Protein AF-A0A0R1R2A0-F1 (afdb_monomer)

pLDDT: mean 87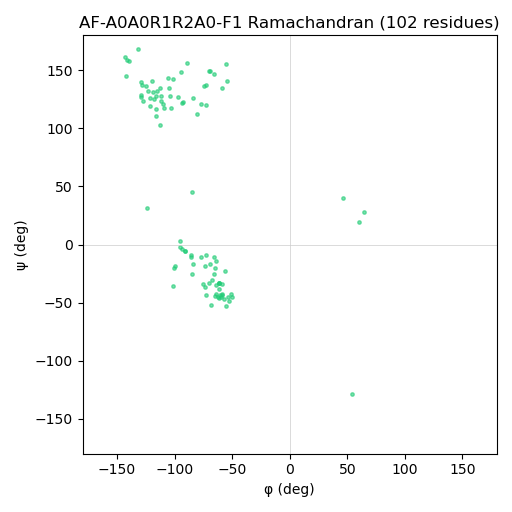.73, std 7.59, range [51.69, 95.5]

Mean predicted aligned error: 4.31 Å

Sequence (104 aa):
MKHKVIVMGTTFSQPTFKKRALAIITPFVSNHLVQQILCINLDPQRADPDECSVALYSKETNQLAIHDCTGEEATEPLGILKMTNAVEALDDTVDPDSIFLHQF

Organism: NCBI:txid1423805

Nearest PDB structures (foldseek):
  5i6h-assembly1_A  TM=5.343E-01  e=4.033E-01  Thermochaetoides thermophila DSM 1495
  5i6i-assembly1_B  TM=5.623E-01  e=7.626E-01  Thermochaetoides thermophila DSM 1495
  8wif-assembly1_w  TM=3.176E-01  e=2.933E-01  Mycolicibacterium smegmatis MC2 155
  8uu7-assembly1_w  TM=3.066E-01  e=4.298E-01  Listeria innocua
  6gzz-assembly1_V4  TM=3.432E-01  e=9.839E-01  Thermus thermophilus HB8

Structure (mmCIF, N/CA/C/O backbone):
data_AF-A0A0R1R2A0-F1
#
_entry.id   AF-A0A0R1R2A0-F1
#
loop_
_atom_site.group_PDB
_atom_site.id
_atom_site.type_symbol
_atom_site.label_atom_id
_atom_site.label_alt_id
_atom_site.label_comp_id
_atom_site.label_asym_id
_atom_site.label_entity_id
_atom_site.label_seq_id
_atom_site.pdbx_PDB_ins_code
_atom_site.Cartn_x
_atom_site.Cartn_y
_atom_site.Cartn_z
_atom_site.occupancy
_atom_site.B_iso_or_equiv
_atom_site.auth_seq_id
_atom_site.auth_comp_id
_atom_site.auth_asym_id
_atom_site.auth_atom_id
_atom_site.pdbx_PDB_model_num
ATOM 1 N N . MET A 1 1 ? -20.647 -3.954 17.933 1.00 51.69 1 MET A N 1
ATOM 2 C CA . MET A 1 1 ? -20.399 -3.409 16.578 1.00 51.69 1 MET A CA 1
ATOM 3 C C . MET A 1 1 ? -19.155 -4.091 16.032 1.00 51.69 1 MET A C 1
ATOM 5 O O . MET A 1 1 ? -18.223 -4.264 16.806 1.00 51.69 1 MET A O 1
ATOM 9 N N . LYS A 1 2 ? -19.150 -4.551 14.772 1.00 62.16 2 LYS A N 1
ATOM 10 C CA . LYS A 1 2 ? -17.943 -5.136 14.167 1.00 62.16 2 LYS A CA 1
ATOM 11 C C . LYS A 1 2 ? -17.004 -3.996 13.784 1.00 62.16 2 LYS A C 1
ATOM 13 O O . LYS A 1 2 ? -17.404 -3.094 13.053 1.00 62.16 2 LYS A O 1
ATOM 18 N N . HIS A 1 3 ? -15.805 -4.017 14.340 1.00 69.81 3 HIS A N 1
ATOM 19 C CA . HIS A 1 3 ? -14.736 -3.120 13.941 1.00 69.81 3 HIS A CA 1
ATOM 20 C C . HIS A 1 3 ? -14.301 -3.406 12.500 1.00 69.81 3 HIS A C 1
ATOM 22 O O . HIS A 1 3 ? -14.355 -4.558 12.072 1.00 69.81 3 HIS A O 1
ATOM 28 N N . LYS A 1 4 ? -13.886 -2.366 11.773 1.00 85.00 4 LYS A N 1
ATOM 29 C CA . LYS A 1 4 ? -13.519 -2.437 10.356 1.00 85.00 4 LYS A CA 1
ATOM 30 C C . LYS A 1 4 ? -12.008 -2.369 10.158 1.00 85.00 4 LYS A C 1
ATOM 32 O O . LYS A 1 4 ? -11.318 -1.609 10.850 1.00 85.00 4 LYS A O 1
ATOM 37 N N . VAL A 1 5 ? -11.537 -3.135 9.180 1.00 89.31 5 VAL A N 1
ATOM 38 C CA . VAL A 1 5 ? -10.195 -3.035 8.603 1.00 89.31 5 VAL A CA 1
ATOM 39 C C . VAL A 1 5 ? -10.347 -2.344 7.255 1.00 89.31 5 VAL A C 1
ATOM 41 O O . VAL A 1 5 ? -11.175 -2.750 6.446 1.00 89.31 5 VAL A O 1
ATOM 44 N N . ILE A 1 6 ? -9.584 -1.283 7.022 1.00 90.44 6 ILE A N 1
ATOM 45 C CA . ILE A 1 6 ? -9.553 -0.611 5.721 1.00 90.44 6 ILE A CA 1
ATOM 46 C C . ILE A 1 6 ? -8.356 -1.141 4.947 1.00 90.44 6 ILE A C 1
ATOM 48 O O . ILE A 1 6 ? -7.236 -1.075 5.451 1.00 90.44 6 ILE A O 1
ATOM 52 N N . VAL A 1 7 ? -8.592 -1.618 3.726 1.00 91.56 7 VAL A N 1
ATOM 53 C CA . VAL A 1 7 ? -7.531 -2.004 2.794 1.00 91.56 7 VAL A CA 1
ATOM 54 C C . VAL A 1 7 ? -7.569 -1.078 1.583 1.00 91.56 7 VAL A C 1
ATOM 56 O O . VAL A 1 7 ? -8.632 -0.802 1.025 1.00 91.56 7 VAL A O 1
ATOM 59 N N . MET A 1 8 ? -6.403 -0.555 1.214 1.00 92.19 8 MET A N 1
ATOM 60 C CA . MET A 1 8 ? -6.213 0.345 0.080 1.00 92.19 8 MET A CA 1
ATOM 61 C C . MET A 1 8 ? -5.094 -0.171 -0.817 1.00 92.19 8 MET A C 1
ATOM 63 O O . MET A 1 8 ? -4.043 -0.566 -0.312 1.00 92.19 8 MET A O 1
ATOM 67 N N . GLY A 1 9 ? -5.313 -0.117 -2.128 1.00 92.94 9 GLY A N 1
ATOM 68 C CA . GLY A 1 9 ? -4.274 -0.280 -3.143 1.00 92.94 9 GLY A CA 1
ATOM 69 C C . GLY A 1 9 ? -3.858 1.083 -3.699 1.00 92.94 9 GLY A C 1
ATOM 70 O O . GLY A 1 9 ? -4.713 1.954 -3.868 1.00 92.94 9 GLY A O 1
ATOM 71 N N . THR A 1 10 ? -2.577 1.302 -3.991 1.00 93.81 10 THR A N 1
ATOM 72 C CA . THR A 1 10 ? -2.099 2.543 -4.629 1.00 93.81 10 THR A CA 1
ATOM 73 C C . THR A 1 10 ? -1.000 2.286 -5.655 1.00 93.81 10 THR A C 1
ATOM 75 O O . THR A 1 10 ? -0.312 1.273 -5.573 1.00 93.81 10 THR A O 1
ATOM 78 N N . THR A 1 11 ? -0.800 3.225 -6.584 1.00 93.62 11 THR A N 1
ATOM 79 C CA . THR A 1 11 ? 0.215 3.130 -7.657 1.00 93.62 11 THR A CA 1
ATOM 80 C C . THR A 1 11 ? 1.194 4.308 -7.676 1.00 93.62 11 THR A C 1
ATOM 82 O O . THR A 1 11 ? 1.668 4.747 -8.724 1.00 93.62 11 THR A O 1
ATOM 85 N N . PHE A 1 12 ? 1.484 4.887 -6.508 1.00 93.12 12 PHE A N 1
ATOM 86 C CA . PHE A 1 12 ? 2.440 5.988 -6.402 1.00 93.12 12 PHE A CA 1
ATOM 87 C C . PHE A 1 12 ? 3.868 5.503 -6.645 1.00 93.12 12 PHE A C 1
ATOM 89 O O . PHE A 1 12 ? 4.255 4.419 -6.200 1.00 93.12 12 PHE A O 1
ATOM 96 N N . SER A 1 13 ? 4.700 6.389 -7.195 1.00 91.88 13 SER A N 1
ATOM 97 C CA . SER A 1 13 ? 6.156 6.221 -7.088 1.00 91.88 13 SER A CA 1
ATOM 98 C C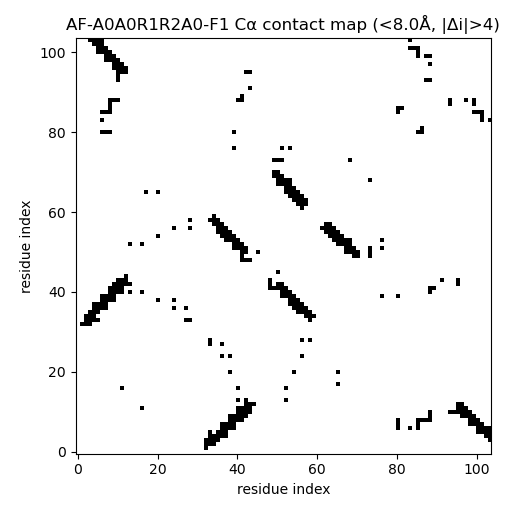 . SER A 1 13 ? 6.573 6.067 -5.618 1.00 91.88 13 SER A C 1
ATOM 100 O O . SER A 1 13 ? 6.059 6.771 -4.742 1.00 91.88 13 SER A O 1
ATOM 102 N N . GLN A 1 14 ? 7.528 5.191 -5.307 1.00 89.25 14 GLN A N 1
ATOM 103 C CA . GLN A 1 14 ? 7.909 4.865 -3.927 1.00 89.25 14 GLN A CA 1
ATOM 104 C C . GLN A 1 14 ? 8.274 6.107 -3.082 1.00 89.25 14 GLN A C 1
ATOM 106 O O . GLN A 1 14 ? 7.781 6.228 -1.951 1.00 89.25 14 GLN A O 1
ATOM 111 N N . PRO A 1 15 ? 9.074 7.080 -3.573 1.00 90.75 15 PRO A N 1
ATOM 112 C CA . PRO A 1 15 ? 9.354 8.295 -2.808 1.00 90.75 15 PRO A CA 1
ATOM 113 C C . PRO A 1 15 ? 8.089 9.110 -2.513 1.00 90.75 15 PRO A C 1
ATOM 115 O O . PRO A 1 15 ? 7.988 9.745 -1.461 1.00 90.75 15 PRO A O 1
ATOM 118 N N . THR A 1 16 ? 7.123 9.098 -3.432 1.00 92.50 16 THR A N 1
ATOM 119 C CA . THR A 1 16 ? 5.833 9.780 -3.286 1.00 92.50 16 THR A CA 1
ATOM 120 C C . THR A 1 16 ? 4.946 9.049 -2.291 1.00 92.50 16 THR A C 1
ATOM 122 O O . THR A 1 16 ? 4.396 9.698 -1.399 1.00 92.50 16 THR A O 1
ATOM 125 N N . PHE A 1 17 ? 4.881 7.717 -2.360 1.00 94.19 17 PHE A N 1
ATOM 126 C CA . PHE A 1 17 ? 4.159 6.896 -1.395 1.00 94.19 17 PHE A CA 1
ATOM 127 C C . PHE A 1 17 ? 4.639 7.168 0.031 1.00 94.19 17 PHE A C 1
ATOM 129 O O . PHE A 1 17 ? 3.840 7.554 0.878 1.00 94.19 17 PHE A O 1
ATOM 136 N N . LYS A 1 18 ? 5.950 7.085 0.298 1.00 90.94 18 LYS A N 1
ATOM 137 C CA . LYS A 1 18 ? 6.505 7.320 1.646 1.00 90.94 18 LYS A CA 1
ATOM 138 C C . LYS A 1 18 ? 6.176 8.716 2.189 1.00 90.94 18 LYS A C 1
ATOM 140 O O . LYS A 1 18 ? 5.944 8.869 3.385 1.00 90.94 18 LYS A O 1
ATOM 145 N N . LYS A 1 19 ? 6.109 9.731 1.320 1.00 92.25 19 LYS A N 1
ATOM 146 C CA . LYS A 1 19 ? 5.716 11.103 1.693 1.00 92.25 19 LYS A CA 1
ATOM 147 C C . LYS A 1 19 ? 4.210 11.257 1.921 1.00 92.25 19 LYS A C 1
ATOM 149 O O . LYS A 1 19 ? 3.810 12.067 2.753 1.00 92.25 19 LYS A O 1
ATOM 154 N N . ARG A 1 20 ? 3.375 10.531 1.169 1.00 91.19 20 ARG A N 1
ATOM 155 C CA . ARG A 1 20 ? 1.911 10.697 1.160 1.00 91.19 20 ARG A CA 1
ATOM 156 C C . ARG A 1 20 ? 1.156 9.682 2.011 1.00 91.19 20 ARG A C 1
ATOM 158 O O . ARG A 1 20 ? 0.026 9.974 2.380 1.00 91.19 20 ARG A O 1
ATOM 165 N N . ALA A 1 21 ? 1.756 8.550 2.371 1.00 91.88 21 ALA A N 1
ATOM 166 C CA . ALA A 1 21 ? 1.110 7.458 3.099 1.00 91.88 21 ALA A CA 1
ATOM 167 C C . ALA A 1 21 ? 0.366 7.947 4.348 1.00 91.88 21 ALA A C 1
ATOM 169 O O . ALA A 1 21 ? -0.802 7.617 4.537 1.00 91.88 21 ALA A O 1
ATOM 170 N N . LEU A 1 22 ? 0.993 8.818 5.149 1.00 90.12 22 LEU A N 1
ATOM 171 C CA . LEU A 1 22 ? 0.342 9.411 6.318 1.00 90.12 22 LEU A CA 1
ATOM 172 C C . LEU A 1 22 ? -0.896 10.234 5.932 1.00 90.12 22 LEU A C 1
ATOM 174 O O . LEU A 1 22 ? -1.946 10.094 6.554 1.00 90.12 22 LEU A O 1
ATOM 178 N N . ALA A 1 23 ? -0.800 11.076 4.903 1.00 91.38 23 ALA A N 1
ATOM 179 C CA . ALA A 1 23 ? -1.921 11.889 4.439 1.00 91.38 23 ALA A CA 1
ATOM 180 C C . ALA A 1 23 ? -3.076 11.032 3.892 1.00 91.38 23 ALA A C 1
ATOM 182 O O . ALA A 1 23 ? -4.233 11.380 4.107 1.00 91.38 23 ALA A O 1
ATOM 183 N N . ILE A 1 24 ? -2.769 9.900 3.248 1.00 89.81 24 ILE A N 1
ATOM 184 C CA . ILE A 1 24 ? -3.760 8.939 2.740 1.00 89.81 24 ILE A CA 1
ATOM 185 C C . ILE A 1 24 ? -4.535 8.296 3.898 1.00 89.81 24 ILE A C 1
ATOM 187 O O . ILE A 1 24 ? -5.758 8.203 3.839 1.00 89.81 24 ILE A O 1
ATOM 191 N N . ILE A 1 25 ? -3.848 7.880 4.969 1.00 90.75 25 ILE A N 1
ATOM 192 C CA . ILE A 1 25 ? -4.492 7.164 6.084 1.00 90.75 25 ILE A CA 1
ATOM 193 C C . ILE A 1 25 ? -5.131 8.095 7.129 1.00 90.75 25 ILE A C 1
ATOM 195 O O . ILE A 1 25 ? -6.071 7.690 7.813 1.00 90.75 25 ILE A O 1
ATOM 199 N N . THR A 1 26 ? -4.648 9.338 7.263 1.00 90.69 26 THR A N 1
ATOM 200 C CA . THR A 1 26 ? -5.069 10.298 8.307 1.00 90.69 26 THR A CA 1
ATOM 201 C C . THR A 1 26 ? -6.590 10.486 8.404 1.00 90.69 26 THR A C 1
ATOM 203 O O . THR A 1 26 ? -7.096 10.479 9.530 1.00 90.69 26 THR A O 1
ATOM 206 N N . PRO A 1 27 ? -7.354 10.593 7.294 1.00 89.50 27 PRO A N 1
ATOM 207 C CA . PRO A 1 27 ? -8.812 10.725 7.349 1.00 89.50 27 PRO A CA 1
ATOM 208 C C . PRO A 1 27 ? -9.526 9.595 8.104 1.00 89.50 27 PRO A C 1
ATOM 210 O O . PRO A 1 27 ? -10.638 9.787 8.593 1.00 89.50 27 PRO A O 1
ATOM 213 N N . PHE A 1 28 ? -8.903 8.421 8.218 1.00 89.25 28 PHE A N 1
ATOM 214 C CA . PHE A 1 28 ? -9.505 7.236 8.826 1.00 89.25 28 PHE A CA 1
ATOM 215 C C . PHE A 1 28 ? -9.056 6.994 10.272 1.00 89.25 28 PHE A C 1
ATOM 217 O O . PHE A 1 28 ? -9.758 6.315 11.020 1.00 89.25 28 PHE A O 1
ATOM 224 N N . VAL A 1 29 ? -7.927 7.569 10.697 1.00 88.38 29 VAL A N 1
ATOM 225 C CA . VAL A 1 29 ? -7.326 7.342 12.028 1.00 88.38 29 VAL A CA 1
ATOM 226 C C . VAL A 1 29 ? -8.283 7.732 13.167 1.00 88.38 29 VAL A C 1
ATOM 228 O O . VAL A 1 29 ? -8.450 6.994 14.144 1.00 88.38 29 VAL A O 1
ATOM 231 N N . SER A 1 30 ? -8.978 8.865 13.031 1.00 87.12 30 SER A N 1
ATOM 232 C CA . SER A 1 30 ? -9.928 9.361 14.038 1.00 87.12 30 SER A CA 1
ATOM 233 C C . SER A 1 30 ? -11.276 8.628 14.034 1.00 87.12 30 SER A C 1
ATOM 235 O O . SER A 1 30 ? -12.065 8.783 14.967 1.00 87.12 30 SER A O 1
ATOM 237 N N . ASN A 1 31 ? -11.555 7.793 13.028 1.00 88.44 31 ASN A N 1
ATOM 238 C CA . ASN A 1 31 ? -12.825 7.087 12.924 1.00 88.44 31 ASN A CA 1
ATOM 239 C C . ASN A 1 31 ? -12.907 5.955 13.963 1.00 88.44 31 ASN A C 1
ATOM 241 O O . ASN A 1 31 ? -12.102 5.025 13.961 1.00 88.44 31 ASN A O 1
ATOM 245 N N . HIS A 1 32 ? -13.895 6.013 14.859 1.00 88.12 32 HIS A N 1
ATOM 246 C CA . HIS A 1 32 ? -14.078 5.039 15.943 1.00 88.12 32 HIS A CA 1
ATOM 247 C C . HIS A 1 32 ? -14.407 3.616 15.460 1.00 88.12 32 HIS A C 1
ATOM 249 O O . HIS A 1 32 ? -14.202 2.664 16.207 1.00 88.12 32 HIS A O 1
ATOM 255 N N . LEU A 1 33 ? -14.893 3.455 14.226 1.00 88.38 33 LEU A N 1
ATOM 256 C CA . LEU A 1 33 ? -15.200 2.145 13.650 1.00 88.38 33 LEU A CA 1
ATOM 257 C C . LEU A 1 33 ? -13.974 1.457 13.042 1.00 88.38 33 LEU A C 1
ATOM 259 O O . LEU A 1 33 ? -14.025 0.253 12.802 1.00 88.38 33 LEU A O 1
ATOM 263 N N . VAL A 1 34 ? -12.893 2.198 12.791 1.00 89.31 34 VAL A N 1
ATOM 264 C CA . VAL A 1 34 ? -11.667 1.692 12.163 1.00 89.31 34 VAL A CA 1
ATOM 265 C C . VAL A 1 34 ? -10.688 1.247 13.246 1.00 89.31 34 VAL A C 1
ATOM 267 O O . VAL A 1 34 ? -10.320 2.047 14.112 1.00 89.31 34 VAL A O 1
ATOM 270 N N . GLN A 1 35 ? -10.271 -0.020 13.184 1.00 91.75 35 GLN A N 1
ATOM 271 C CA . GLN A 1 35 ? -9.230 -0.582 14.058 1.00 91.75 35 GLN A CA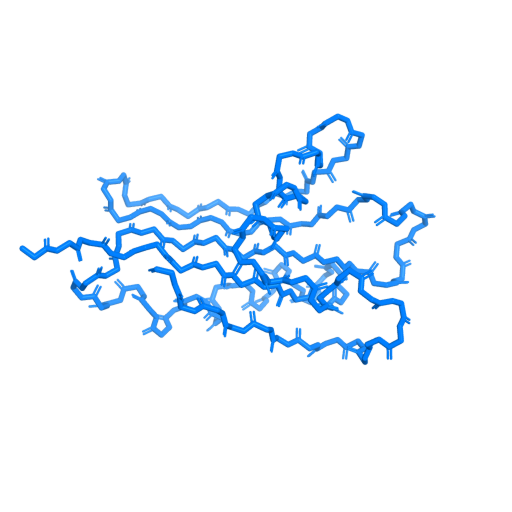 1
ATOM 272 C C . GLN A 1 35 ? -7.878 -0.682 13.361 1.00 91.75 35 GLN A C 1
ATOM 274 O O . GLN A 1 35 ? -6.850 -0.453 13.992 1.00 91.75 35 GLN A O 1
ATOM 279 N N . GLN A 1 36 ? -7.875 -0.984 12.064 1.00 9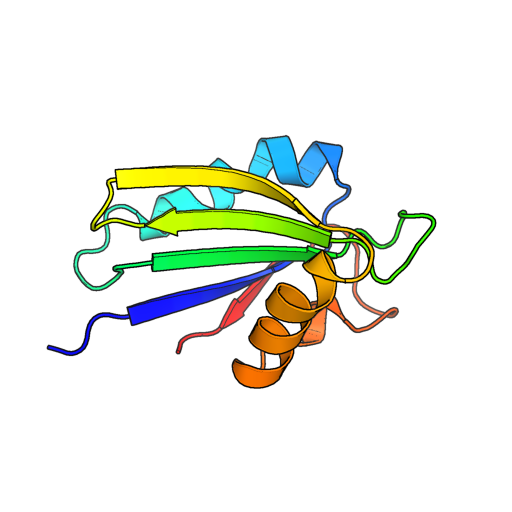2.12 36 GLN A N 1
ATOM 280 C CA . GLN A 1 36 ? -6.651 -1.173 11.300 1.00 92.12 36 GLN A CA 1
ATOM 281 C C . GLN A 1 36 ? -6.805 -0.595 9.896 1.00 92.12 36 GLN A C 1
ATOM 283 O O . GLN A 1 36 ? -7.890 -0.625 9.312 1.00 92.12 36 GLN A O 1
ATOM 288 N N . ILE A 1 37 ? -5.712 -0.052 9.373 1.00 93.00 37 ILE A N 1
ATOM 289 C CA . ILE A 1 37 ? -5.612 0.459 8.010 1.00 93.00 37 ILE A CA 1
ATOM 290 C C . ILE A 1 37 ? -4.373 -0.167 7.388 1.00 93.00 37 ILE A C 1
ATOM 292 O O . ILE A 1 37 ? -3.284 -0.060 7.952 1.00 93.00 37 ILE A O 1
ATOM 296 N N . LEU A 1 38 ? -4.539 -0.783 6.228 1.00 93.25 38 LEU A N 1
ATOM 297 C CA . LEU A 1 38 ? -3.464 -1.326 5.421 1.00 93.25 38 LEU A CA 1
ATOM 298 C C . LEU A 1 38 ? -3.501 -0.655 4.049 1.00 93.25 38 LEU A C 1
ATOM 300 O O . LEU A 1 38 ? -4.496 -0.738 3.337 1.00 93.25 38 LEU A O 1
ATOM 304 N N . CYS A 1 39 ? -2.427 0.033 3.691 1.00 94.19 39 CYS A N 1
ATOM 305 C CA . CYS A 1 39 ? -2.259 0.664 2.390 1.00 94.19 39 CYS A CA 1
ATOM 306 C C . CYS A 1 39 ? -1.087 -0.006 1.682 1.00 94.19 39 CYS A C 1
ATOM 308 O O . CYS A 1 39 ? 0.034 0.061 2.183 1.00 94.19 39 CYS A O 1
ATOM 310 N N . ILE A 1 40 ? -1.349 -0.665 0.560 1.00 94.19 40 ILE A N 1
ATOM 311 C CA . ILE A 1 40 ? -0.366 -1.427 -0.207 1.00 94.19 40 ILE A CA 1
ATOM 312 C C . ILE A 1 40 ? -0.144 -0.695 -1.525 1.00 94.19 40 ILE A C 1
ATOM 314 O O . ILE A 1 40 ? -1.086 -0.441 -2.272 1.00 94.19 40 ILE A O 1
ATOM 318 N N . ASN A 1 41 ? 1.105 -0.347 -1.798 1.00 94.88 41 ASN A N 1
ATOM 319 C CA . ASN A 1 41 ? 1.517 0.408 -2.965 1.00 94.88 41 ASN A CA 1
ATOM 320 C C . ASN A 1 41 ? 2.342 -0.451 -3.912 1.00 94.88 41 ASN A C 1
ATOM 322 O O . ASN A 1 41 ? 3.371 -0.992 -3.504 1.00 94.88 41 ASN A O 1
ATOM 326 N N . LEU A 1 42 ? 1.933 -0.474 -5.173 1.00 93.06 42 LEU A N 1
ATOM 327 C CA . LEU A 1 42 ? 2.627 -1.125 -6.274 1.00 93.06 42 LEU A CA 1
ATOM 328 C C . LEU A 1 42 ? 3.129 -0.031 -7.206 1.00 93.06 42 LEU A C 1
ATOM 330 O O . LEU A 1 42 ? 2.354 0.615 -7.900 1.00 93.06 42 LEU A O 1
ATOM 334 N N . ASP A 1 43 ? 4.424 0.258 -7.131 1.00 90.88 43 ASP A N 1
ATOM 335 C CA . ASP A 1 43 ? 5.030 1.323 -7.925 1.00 90.88 43 ASP A CA 1
ATOM 336 C C . ASP A 1 43 ? 5.301 0.803 -9.346 1.00 90.88 43 ASP A C 1
ATOM 338 O O . ASP A 1 43 ? 6.188 -0.039 -9.506 1.00 90.88 43 ASP A O 1
ATOM 342 N N . PRO A 1 44 ? 4.604 1.314 -10.381 1.00 85.12 44 PRO A N 1
ATOM 343 C CA . PRO A 1 44 ? 4.756 0.820 -11.749 1.00 85.12 44 PRO A CA 1
ATOM 344 C C . PRO A 1 44 ? 6.147 1.099 -12.341 1.00 85.12 44 PRO A C 1
ATOM 346 O O . PRO A 1 44 ? 6.473 0.596 -13.412 1.00 85.12 44 PRO A O 1
ATOM 349 N N . GLN A 1 45 ? 6.974 1.918 -11.680 1.00 84.94 45 GLN A N 1
ATOM 350 C CA . GLN A 1 45 ? 8.336 2.236 -12.112 1.00 84.94 45 GLN A CA 1
ATOM 351 C C . GLN A 1 45 ? 9.409 1.354 -11.454 1.00 84.94 45 GLN A C 1
ATOM 353 O O . GLN A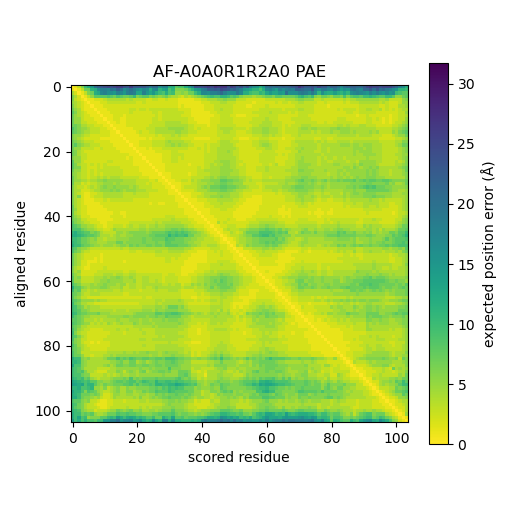 1 45 ? 10.595 1.527 -11.757 1.00 84.94 45 GLN A O 1
ATOM 358 N N . ARG A 1 46 ? 9.045 0.431 -10.550 1.00 83.69 46 ARG A N 1
ATOM 359 C CA . ARG A 1 46 ? 10.012 -0.507 -9.960 1.00 83.69 46 ARG A CA 1
ATOM 360 C C . ARG A 1 46 ? 10.499 -1.526 -10.987 1.00 83.69 46 ARG A C 1
ATOM 362 O O . ARG A 1 46 ? 9.796 -1.891 -11.921 1.00 83.69 46 ARG A O 1
ATOM 369 N N . ALA A 1 47 ? 11.741 -1.972 -10.798 1.00 82.50 47 ALA A N 1
ATOM 370 C CA . ALA A 1 47 ? 12.367 -2.955 -11.678 1.00 82.50 47 ALA A CA 1
ATOM 371 C C . ALA A 1 47 ? 11.749 -4.353 -11.528 1.00 82.50 47 ALA A C 1
ATOM 373 O O . ALA A 1 47 ? 11.694 -5.099 -12.502 1.00 82.50 47 ALA A O 1
ATOM 374 N N . ASP A 1 48 ? 11.306 -4.690 -10.317 1.00 84.75 48 ASP A N 1
ATOM 375 C CA . ASP A 1 48 ? 10.616 -5.935 -10.004 1.00 84.75 48 ASP A CA 1
ATOM 376 C C . ASP A 1 48 ? 9.135 -5.619 -9.702 1.00 84.75 48 ASP A C 1
ATOM 378 O O . ASP A 1 48 ? 8.860 -4.852 -8.772 1.00 84.75 48 ASP A O 1
ATOM 382 N N . PRO A 1 49 ? 8.189 -6.150 -10.501 1.00 76.88 49 PRO A N 1
ATOM 383 C CA . PRO A 1 49 ? 6.760 -5.875 -10.356 1.00 76.88 49 PRO A CA 1
ATOM 384 C C . PRO A 1 49 ? 6.139 -6.495 -9.098 1.00 76.88 49 PRO A C 1
ATOM 386 O O . PRO A 1 49 ? 5.054 -6.075 -8.698 1.00 76.88 49 PRO A O 1
ATOM 389 N N . ASP A 1 50 ? 6.806 -7.467 -8.468 1.00 83.81 50 ASP A N 1
ATOM 390 C CA . ASP A 1 50 ? 6.324 -8.093 -7.237 1.00 83.81 50 ASP A CA 1
ATOM 391 C C . ASP A 1 50 ? 6.739 -7.300 -5.986 1.00 83.81 50 ASP A C 1
ATOM 393 O O . ASP A 1 50 ? 6.260 -7.571 -4.885 1.00 83.81 50 ASP A O 1
ATOM 397 N N . GLU A 1 51 ? 7.603 -6.290 -6.118 1.00 90.50 51 GLU A N 1
ATOM 398 C CA . GLU A 1 51 ? 7.954 -5.421 -5.002 1.00 90.50 51 GLU A CA 1
ATOM 399 C C . GLU A 1 51 ? 6.830 -4.440 -4.654 1.00 90.50 51 GLU A C 1
ATOM 401 O O . GLU A 1 51 ? 6.281 -3.734 -5.503 1.00 90.50 51 GLU A O 1
ATOM 406 N N . CYS A 1 52 ? 6.565 -4.284 -3.357 1.00 93.31 52 CYS A N 1
ATOM 407 C CA . CYS A 1 52 ? 5.577 -3.329 -2.875 1.00 93.31 52 CYS A CA 1
ATOM 408 C C . CYS A 1 52 ? 6.100 -2.467 -1.723 1.00 93.31 52 CYS A C 1
ATOM 410 O O . CYS A 1 52 ? 7.146 -2.719 -1.121 1.00 93.31 52 CYS A O 1
ATOM 412 N N . SER A 1 53 ? 5.347 -1.422 -1.396 1.00 95.00 53 SER A N 1
ATOM 413 C CA . SER A 1 53 ? 5.493 -0.689 -0.138 1.00 95.00 53 SER A CA 1
ATOM 414 C C . SER A 1 53 ? 4.192 -0.762 0.639 1.00 95.00 53 SER A C 1
ATOM 416 O O . SER A 1 53 ? 3.115 -0.635 0.066 1.00 95.00 53 SER A O 1
ATOM 418 N N . VAL A 1 54 ? 4.277 -0.916 1.953 1.00 94.62 54 VAL A N 1
ATOM 419 C CA . VAL A 1 54 ? 3.108 -1.045 2.818 1.00 94.62 54 VAL A CA 1
ATOM 420 C C . VAL A 1 54 ? 3.144 0.031 3.887 1.00 94.62 54 VAL A C 1
ATOM 422 O O . VAL A 1 54 ? 4.162 0.233 4.549 1.00 94.62 54 VAL A O 1
ATOM 425 N N . ALA A 1 55 ? 2.016 0.711 4.079 1.00 95.50 55 ALA A N 1
ATOM 426 C CA . ALA A 1 55 ? 1.749 1.524 5.253 1.00 95.50 55 ALA A CA 1
ATOM 427 C C . ALA A 1 55 ? 0.667 0.849 6.099 1.00 95.50 55 ALA A C 1
ATOM 429 O O . ALA A 1 55 ? -0.453 0.625 5.639 1.00 95.50 55 ALA A O 1
ATOM 430 N N . LEU A 1 56 ? 1.010 0.541 7.345 1.00 94.31 56 LEU A N 1
ATOM 431 C CA . LEU A 1 56 ? 0.140 -0.110 8.313 1.00 94.31 56 LEU A CA 1
ATOM 432 C C . LEU A 1 56 ? -0.118 0.836 9.482 1.00 94.31 56 LEU A C 1
ATOM 434 O O . LEU A 1 56 ? 0.825 1.313 10.113 1.00 94.31 56 LEU A O 1
ATOM 438 N N . TYR A 1 57 ? -1.390 1.043 9.810 1.00 94.69 57 TYR A N 1
ATOM 439 C CA . TYR A 1 57 ? -1.813 1.661 11.060 1.00 94.69 57 TYR A CA 1
ATOM 440 C C . TYR A 1 57 ? -2.679 0.697 11.867 1.00 94.69 5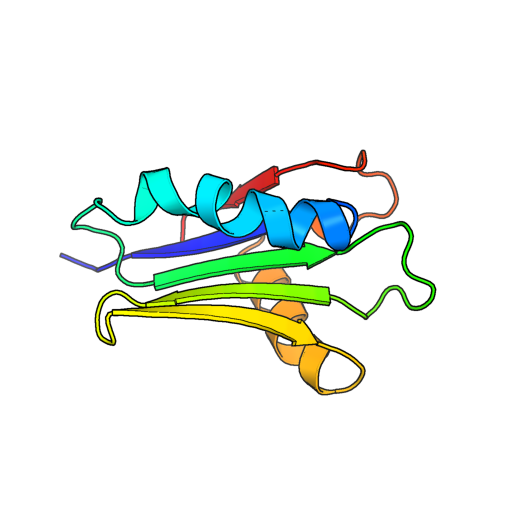7 TYR A C 1
ATOM 442 O O . TYR A 1 57 ? -3.647 0.150 11.341 1.00 94.69 57 TYR A O 1
ATOM 450 N N . SER A 1 58 ? -2.359 0.535 13.149 1.00 93.62 58 SER A N 1
ATOM 451 C CA . SER A 1 58 ? -3.173 -0.197 14.120 1.00 93.62 58 SER A CA 1
ATOM 452 C C . SER A 1 58 ? -3.546 0.720 15.278 1.00 93.62 58 SER A C 1
ATOM 454 O O . SER A 1 58 ? -2.677 1.316 15.919 1.00 93.62 58 SER A O 1
ATOM 456 N N . LYS A 1 59 ? -4.846 0.826 15.562 1.00 91.25 59 LYS A N 1
ATOM 457 C CA . LYS A 1 59 ? -5.368 1.613 16.683 1.00 91.25 59 LYS A CA 1
ATOM 458 C C . LYS A 1 59 ? -5.103 0.934 18.025 1.00 91.25 59 LYS A C 1
ATOM 460 O O . LYS A 1 59 ? -4.796 1.630 18.987 1.00 91.25 59 LYS A O 1
ATOM 465 N N . GLU A 1 60 ? -5.183 -0.396 18.081 1.00 91.00 60 GLU A N 1
ATOM 466 C CA . GLU A 1 60 ? -4.951 -1.179 19.303 1.00 91.00 60 GLU A CA 1
ATOM 467 C C . GLU A 1 60 ? -3.539 -0.961 19.856 1.00 91.00 60 GLU A C 1
ATOM 469 O O . GLU A 1 60 ? -3.368 -0.706 21.046 1.00 91.00 60 GLU A O 1
ATOM 474 N N . THR A 1 61 ? -2.532 -0.995 18.980 1.00 92.56 61 THR A N 1
ATOM 475 C CA . THR A 1 61 ? -1.126 -0.792 19.358 1.00 92.56 61 THR A CA 1
ATOM 476 C C . THR A 1 61 ? -0.664 0.658 19.204 1.00 92.56 61 THR A C 1
ATOM 478 O O . THR A 1 61 ? 0.475 0.977 19.540 1.00 92.56 61 THR A O 1
ATOM 481 N N . ASN A 1 62 ? -1.531 1.540 18.693 1.00 87.62 62 ASN A N 1
ATOM 482 C CA . ASN A 1 62 ? -1.213 2.910 18.284 1.00 87.62 62 ASN A CA 1
ATOM 483 C C . ASN A 1 62 ? 0.072 3.001 17.436 1.00 87.62 62 ASN A C 1
ATOM 485 O O . ASN A 1 62 ? 0.902 3.896 17.611 1.00 87.62 62 ASN A O 1
ATOM 489 N N . GLN A 1 63 ? 0.252 2.037 16.534 1.00 91.62 63 GLN A N 1
ATOM 490 C CA . GLN A 1 63 ? 1.454 1.897 15.724 1.00 91.62 63 GLN A CA 1
ATOM 491 C C . GLN A 1 63 ? 1.189 2.352 14.294 1.00 91.62 63 GLN A C 1
ATOM 493 O O . GLN A 1 63 ? 0.196 1.957 13.685 1.00 91.62 63 GLN A O 1
ATOM 498 N N . LEU A 1 64 ? 2.123 3.134 13.754 1.00 90.31 64 LEU A N 1
ATOM 499 C CA . LEU A 1 64 ? 2.239 3.425 12.332 1.00 90.31 64 LEU A CA 1
ATOM 500 C C . LEU A 1 64 ? 3.584 2.898 11.836 1.00 90.31 64 LEU A C 1
ATOM 502 O O . LEU A 1 64 ? 4.628 3.271 12.370 1.00 90.31 64 LEU A O 1
ATOM 506 N N . ALA A 1 65 ? 3.557 2.060 10.808 1.00 92.62 65 ALA A N 1
ATOM 507 C CA . ALA A 1 65 ? 4.749 1.543 10.155 1.00 92.62 65 ALA A CA 1
ATOM 508 C C . ALA A 1 65 ? 4.647 1.744 8.644 1.00 92.62 65 ALA A C 1
ATOM 510 O O . ALA A 1 65 ? 3.582 1.551 8.060 1.00 92.62 65 ALA A O 1
ATOM 511 N N . ILE A 1 66 ? 5.763 2.114 8.019 1.00 94.00 66 ILE A N 1
ATOM 512 C CA . ILE A 1 66 ? 5.912 2.143 6.564 1.00 94.00 66 ILE A CA 1
ATOM 513 C C . ILE A 1 66 ? 7.158 1.333 6.235 1.00 94.00 66 ILE A C 1
ATOM 515 O O . ILE A 1 66 ? 8.230 1.636 6.757 1.00 94.00 66 ILE A O 1
ATOM 519 N N . HIS A 1 67 ? 7.021 0.317 5.394 1.00 93.00 67 HIS A N 1
ATOM 520 C CA . HIS A 1 67 ? 8.137 -0.525 4.975 1.00 93.00 67 HIS A CA 1
ATOM 521 C C . HIS A 1 67 ? 7.995 -0.935 3.511 1.00 93.00 67 HIS A C 1
ATOM 523 O O . HIS A 1 67 ? 6.928 -0.804 2.912 1.00 93.00 67 HIS A O 1
ATOM 529 N N . ASP A 1 68 ? 9.106 -1.366 2.930 1.00 93.38 68 ASP A N 1
ATOM 530 C CA . ASP A 1 68 ? 9.133 -2.009 1.622 1.00 93.38 68 ASP A CA 1
ATOM 531 C C . ASP A 1 68 ? 9.087 -3.525 1.830 1.00 93.38 68 ASP A C 1
ATOM 533 O O . ASP A 1 68 ? 9.607 -4.007 2.834 1.00 93.38 68 ASP A O 1
ATOM 537 N N . CYS A 1 69 ? 8.475 -4.251 0.900 1.00 91.94 69 CYS A N 1
ATOM 538 C CA . CYS A 1 69 ? 8.418 -5.711 0.898 1.00 91.94 69 CYS A CA 1
ATOM 539 C C . CYS A 1 69 ? 8.977 -6.203 -0.437 1.00 91.94 69 CYS A C 1
ATOM 541 O O . CYS A 1 69 ? 8.643 -5.643 -1.487 1.00 91.94 69 CYS A O 1
ATOM 543 N N . THR A 1 70 ? 9.813 -7.237 -0.403 1.00 91.62 70 THR A N 1
ATOM 544 C CA . THR A 1 70 ? 10.419 -7.835 -1.599 1.00 91.62 70 THR A CA 1
ATOM 545 C C . THR A 1 70 ? 10.441 -9.359 -1.481 1.00 91.62 70 THR A C 1
ATOM 547 O O . THR A 1 70 ? 10.364 -9.909 -0.379 1.00 91.62 70 THR A O 1
ATOM 550 N N . GLY A 1 71 ? 10.526 -10.058 -2.617 1.00 88.62 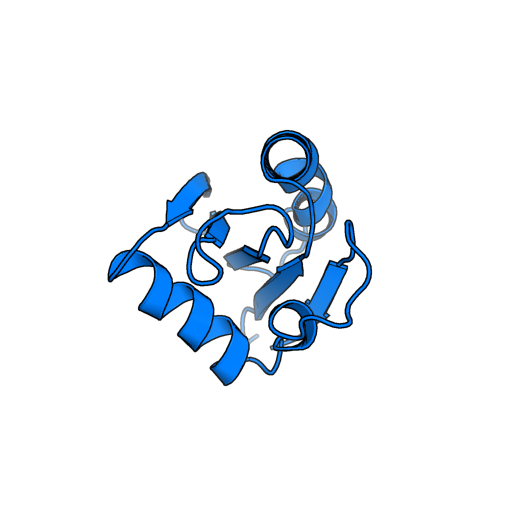71 GLY A N 1
ATOM 551 C CA . GLY A 1 71 ? 10.569 -11.521 -2.647 1.00 88.62 71 GLY A CA 1
ATOM 552 C C . GLY A 1 71 ? 9.398 -12.161 -1.892 1.00 88.62 71 GLY A C 1
ATOM 553 O O . GLY A 1 71 ? 8.240 -11.810 -2.102 1.00 88.62 71 GLY A O 1
ATOM 554 N N . GLU A 1 72 ? 9.695 -13.093 -0.983 1.00 88.50 72 GLU A N 1
ATOM 555 C CA . GLU A 1 72 ? 8.668 -13.823 -0.228 1.00 88.50 72 GLU A CA 1
ATOM 556 C C . GLU A 1 72 ? 7.787 -12.906 0.640 1.00 88.50 72 GLU A C 1
ATOM 558 O O . GLU A 1 72 ? 6.588 -13.165 0.760 1.00 88.50 72 GLU A O 1
ATOM 563 N N . GLU A 1 73 ? 8.333 -11.806 1.175 1.00 87.81 73 GLU A N 1
ATOM 564 C CA . GLU A 1 73 ? 7.602 -10.869 2.044 1.00 87.81 73 GLU A CA 1
ATOM 565 C C . GLU A 1 73 ? 6.471 -10.138 1.310 1.00 87.81 73 GLU A C 1
ATOM 567 O O . GLU A 1 73 ? 5.487 -9.740 1.932 1.00 87.81 73 GLU A O 1
ATOM 572 N N . ALA A 1 74 ? 6.568 -9.981 -0.013 1.00 89.56 74 ALA A N 1
ATOM 573 C CA . ALA A 1 74 ? 5.520 -9.350 -0.812 1.00 89.56 74 ALA A CA 1
ATOM 574 C C . ALA A 1 74 ? 4.281 -10.248 -0.999 1.00 89.56 74 ALA A C 1
ATOM 576 O O . ALA A 1 74 ? 3.189 -9.754 -1.291 1.00 89.56 74 ALA A O 1
ATOM 577 N N . THR A 1 75 ? 4.411 -11.560 -0.771 1.00 91.38 75 THR A N 1
ATOM 578 C CA . THR A 1 75 ? 3.325 -12.532 -0.976 1.00 91.38 75 THR A CA 1
ATOM 579 C C . THR A 1 75 ? 2.092 -12.207 -0.134 1.00 91.38 75 THR A C 1
ATOM 581 O O . THR A 1 75 ? 0.965 -12.276 -0.628 1.00 91.38 75 THR A O 1
ATOM 584 N N . GLU A 1 76 ? 2.288 -11.851 1.137 1.00 92.12 76 GLU A N 1
ATOM 585 C CA . GLU A 1 76 ? 1.186 -11.577 2.062 1.00 92.12 76 GLU A CA 1
ATOM 586 C C . GLU A 1 76 ? 0.416 -10.295 1.686 1.00 92.12 76 GLU A C 1
ATOM 588 O O . GLU A 1 76 ? -0.799 -10.393 1.486 1.00 92.12 76 GLU A O 1
ATOM 593 N N . PRO A 1 77 ? 1.058 -9.123 1.489 1.00 92.00 77 PRO A N 1
ATOM 594 C CA . PRO A 1 77 ? 0.380 -7.926 0.990 1.00 92.00 77 PRO A CA 1
ATOM 595 C C . PRO A 1 77 ? -0.395 -8.168 -0.313 1.00 92.00 77 PRO A C 1
ATOM 597 O O . PRO A 1 77 ? -1.584 -7.852 -0.403 1.00 92.00 77 PRO A O 1
ATOM 600 N N . LEU A 1 78 ? 0.234 -8.798 -1.309 1.00 90.31 78 LEU A N 1
ATOM 601 C CA . LEU A 1 78 ? -0.417 -9.106 -2.586 1.00 90.31 78 LEU A CA 1
ATOM 602 C C . LEU A 1 78 ? -1.622 -10.041 -2.401 1.00 90.31 78 LEU A C 1
ATOM 604 O O . LEU A 1 78 ? -2.657 -9.877 -3.053 1.00 90.31 78 LEU A O 1
ATOM 608 N N . GLY A 1 79 ? -1.513 -11.008 -1.487 1.00 90.75 79 GLY A N 1
ATOM 609 C CA . GLY A 1 79 ? -2.614 -11.875 -1.081 1.00 90.75 79 GLY A CA 1
ATOM 610 C C . GLY A 1 79 ? -3.780 -11.094 -0.473 1.00 90.75 79 GLY A C 1
ATOM 611 O O . GLY A 1 79 ? -4.929 -11.332 -0.843 1.00 90.75 79 GLY A O 1
ATOM 612 N N . ILE A 1 80 ? -3.502 -10.118 0.395 1.00 90.12 80 ILE A N 1
ATOM 613 C CA . ILE A 1 80 ? -4.533 -9.285 1.027 1.00 90.12 80 ILE A CA 1
ATOM 614 C C . ILE A 1 80 ? -5.283 -8.444 -0.014 1.00 90.12 80 ILE A C 1
ATOM 616 O O . ILE A 1 80 ? -6.516 -8.400 0.034 1.00 90.12 80 ILE A O 1
ATOM 620 N N . LEU A 1 81 ? -4.591 -7.839 -0.990 1.00 89.12 81 LEU A N 1
ATOM 621 C CA . LEU A 1 81 ? -5.256 -7.117 -2.088 1.00 89.12 81 LEU A CA 1
ATOM 622 C C . LEU A 1 81 ? -6.232 -8.027 -2.842 1.00 89.12 81 LEU A C 1
ATOM 624 O O . LEU A 1 81 ? -7.396 -7.672 -3.029 1.00 89.12 81 LEU A O 1
ATOM 628 N N . LYS A 1 82 ? -5.797 -9.246 -3.185 1.00 88.88 82 LYS A N 1
ATOM 629 C CA . LYS A 1 82 ? -6.638 -10.253 -3.855 1.00 88.88 82 LYS A CA 1
ATOM 630 C C . LYS A 1 82 ? -7.841 -10.670 -3.009 1.00 88.88 82 LYS A C 1
ATOM 632 O O . LYS A 1 82 ? -8.954 -10.734 -3.520 1.00 88.88 82 LYS A O 1
ATOM 637 N N . MET A 1 83 ? -7.643 -10.922 -1.715 1.00 88.12 83 MET A N 1
ATOM 638 C CA . MET A 1 83 ? -8.712 -11.344 -0.799 1.00 88.12 83 MET A CA 1
ATOM 639 C C . MET A 1 83 ? -9.755 -10.251 -0.543 1.00 88.12 83 MET A C 1
ATOM 641 O O . MET A 1 83 ? -10.921 -10.561 -0.303 1.00 88.12 83 MET A O 1
ATOM 645 N N . THR A 1 84 ? -9.335 -8.986 -0.585 1.00 83.44 84 THR A N 1
ATOM 646 C CA . THR A 1 84 ? -10.197 -7.820 -0.334 1.00 83.44 84 THR A CA 1
ATOM 647 C C . THR A 1 84 ? -10.781 -7.194 -1.595 1.00 83.44 84 THR A C 1
ATOM 649 O O . THR A 1 84 ? -11.511 -6.211 -1.501 1.00 83.44 84 THR A O 1
ATOM 652 N N . ASN A 1 85 ? -10.503 -7.789 -2.760 1.00 80.19 85 ASN A N 1
ATOM 653 C CA . ASN A 1 85 ? -10.875 -7.287 -4.082 1.00 80.19 85 ASN A CA 1
ATOM 654 C C . ASN A 1 85 ? -10.294 -5.896 -4.416 1.00 80.19 85 ASN A C 1
ATOM 656 O O . ASN A 1 85 ? -10.770 -5.243 -5.339 1.00 80.19 85 ASN A O 1
ATOM 660 N N . ALA A 1 86 ? -9.236 -5.481 -3.710 1.00 80.50 86 ALA A N 1
ATOM 661 C CA . ALA A 1 86 ? -8.476 -4.257 -3.953 1.00 80.50 86 ALA A CA 1
ATOM 662 C C . ALA A 1 86 ? -7.392 -4.448 -5.022 1.00 80.50 86 ALA A C 1
ATOM 664 O O . ALA A 1 86 ? -6.227 -4.104 -4.836 1.00 80.50 86 ALA A O 1
ATOM 665 N N . VAL A 1 87 ? -7.764 -5.095 -6.122 1.00 84.50 87 VAL A N 1
ATOM 666 C CA . VAL A 1 87 ? -6.827 -5.648 -7.106 1.00 84.50 87 VAL A CA 1
ATOM 667 C C . VAL A 1 87 ? -6.480 -4.692 -8.235 1.00 84.50 87 VAL A C 1
ATOM 669 O O . VAL A 1 87 ? -5.614 -5.019 -9.032 1.00 84.50 87 VAL A O 1
ATOM 672 N N . GLU A 1 88 ? -7.102 -3.520 -8.318 1.00 87.06 88 GLU A N 1
ATOM 673 C CA . GLU A 1 88 ? -6.856 -2.570 -9.407 1.00 87.06 88 GLU A CA 1
ATOM 674 C C . GLU A 1 88 ? -5.397 -2.107 -9.437 1.00 87.06 88 GLU A C 1
ATOM 676 O O . GLU A 1 88 ? -4.827 -1.944 -10.505 1.00 87.06 88 GLU A O 1
ATOM 681 N N . ALA A 1 89 ? -4.747 -1.992 -8.276 1.00 82.62 89 ALA A N 1
ATOM 682 C CA . ALA A 1 89 ? -3.322 -1.670 -8.211 1.00 82.62 89 ALA A CA 1
ATOM 683 C C . ALA A 1 89 ? -2.409 -2.751 -8.835 1.00 82.62 89 ALA A C 1
ATOM 685 O O . ALA A 1 89 ? -1.234 -2.477 -9.050 1.00 82.62 89 ALA A O 1
ATOM 686 N N . LEU A 1 90 ? -2.920 -3.965 -9.093 1.00 82.81 90 LEU A N 1
ATOM 687 C CA . LEU A 1 90 ? -2.194 -5.059 -9.755 1.00 82.81 90 LEU A CA 1
ATOM 688 C C . LEU A 1 90 ? -2.271 -4.985 -11.291 1.00 82.81 90 LEU A C 1
ATOM 690 O O . LEU A 1 90 ? -1.595 -5.766 -11.957 1.00 82.81 90 LEU A O 1
ATOM 694 N N . ASP A 1 91 ? -3.127 -4.126 -11.848 1.00 84.12 91 ASP A N 1
ATOM 695 C CA . ASP A 1 91 ? -3.311 -3.973 -13.292 1.00 84.12 91 ASP A CA 1
ATOM 696 C C . ASP A 1 91 ? -2.247 -3.017 -13.861 1.00 84.12 91 ASP A C 1
ATOM 698 O O . ASP A 1 91 ? -2.091 -1.888 -13.394 1.00 84.12 91 ASP A O 1
ATOM 702 N N . ASP A 1 92 ? -1.511 -3.465 -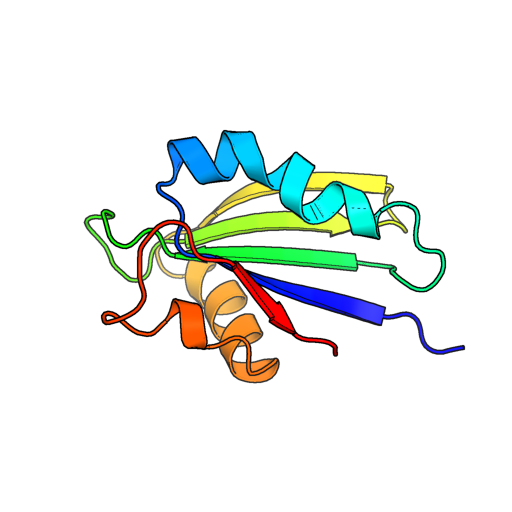14.880 1.00 76.62 92 ASP A N 1
ATOM 703 C CA . ASP A 1 92 ? -0.428 -2.708 -15.517 1.00 76.62 92 ASP A CA 1
ATOM 704 C C . ASP A 1 92 ? -0.928 -1.541 -16.386 1.00 76.62 92 ASP A C 1
ATOM 706 O O . ASP A 1 92 ? -0.139 -0.695 -16.813 1.00 76.62 92 ASP A O 1
ATOM 710 N N . THR A 1 93 ? -2.239 -1.460 -16.621 1.00 81.88 93 THR A N 1
ATOM 711 C CA . THR A 1 93 ? -2.894 -0.383 -17.372 1.00 81.88 93 THR A CA 1
ATOM 712 C C . THR A 1 93 ? -3.355 0.785 -16.500 1.00 81.88 93 THR A C 1
ATOM 714 O O . THR A 1 93 ? -3.826 1.796 -17.027 1.00 81.88 93 THR A O 1
ATOM 717 N N . VAL A 1 94 ? -3.224 0.675 -15.175 1.00 83.12 94 VAL A N 1
ATOM 718 C CA . VAL A 1 94 ? -3.637 1.723 -14.240 1.00 83.12 94 VAL A CA 1
ATOM 719 C C . VAL A 1 94 ? -2.688 2.919 -14.267 1.00 83.12 94 VAL A C 1
ATOM 721 O O . VAL A 1 94 ? -1.464 2.783 -14.223 1.00 83.12 94 VAL A O 1
ATOM 724 N N . ASP A 1 95 ? -3.276 4.119 -14.246 1.00 84.12 95 ASP A N 1
ATOM 725 C CA . ASP A 1 95 ? -2.525 5.366 -14.150 1.00 84.12 95 ASP A CA 1
ATOM 726 C C . ASP A 1 95 ? -1.671 5.404 -12.864 1.00 84.12 95 ASP A C 1
ATOM 728 O O . ASP A 1 95 ? -2.173 5.109 -11.765 1.00 84.12 95 ASP A O 1
ATOM 732 N N . PRO A 1 96 ? -0.393 5.816 -12.953 1.00 84.31 96 PRO A N 1
ATOM 733 C CA . PRO A 1 96 ? 0.419 6.108 -11.780 1.00 84.31 96 PRO A CA 1
ATOM 734 C C . PRO A 1 96 ? -0.248 7.140 -10.864 1.00 84.31 96 PRO A C 1
ATOM 736 O O . PRO A 1 96 ? -1.023 7.985 -11.309 1.00 84.31 96 PRO A O 1
ATOM 739 N N . ASP A 1 97 ? 0.110 7.109 -9.582 1.00 85.44 97 ASP A N 1
ATOM 740 C CA . ASP A 1 97 ? -0.425 7.999 -8.543 1.00 85.44 97 ASP A CA 1
ATOM 741 C C . ASP A 1 97 ? -1.938 7.828 -8.248 1.00 85.44 97 ASP A C 1
ATOM 743 O O . ASP A 1 97 ? -2.601 8.756 -7.770 1.00 85.44 97 ASP A O 1
ATOM 747 N N . SER A 1 98 ? -2.478 6.625 -8.466 1.00 87.12 98 SER A N 1
ATOM 748 C CA . SER A 1 98 ? -3.875 6.270 -8.174 1.00 87.12 98 SER A CA 1
ATOM 749 C C . SER A 1 98 ? -4.080 5.733 -6.749 1.00 87.12 98 SER A C 1
ATOM 751 O O . SER A 1 98 ? -3.157 5.210 -6.117 1.00 87.12 98 SER A O 1
ATOM 753 N N . ILE A 1 99 ? -5.316 5.849 -6.238 1.00 87.56 99 ILE A N 1
ATOM 754 C CA . ILE A 1 99 ? -5.765 5.283 -4.952 1.00 87.56 99 ILE A CA 1
ATOM 755 C C . ILE A 1 99 ? -7.054 4.483 -5.163 1.00 87.56 99 ILE A C 1
ATOM 757 O O . ILE A 1 99 ? -8.043 5.021 -5.658 1.00 87.56 99 ILE A O 1
ATOM 761 N N . PHE A 1 100 ? -7.067 3.242 -4.681 1.00 86.00 100 PHE A N 1
ATOM 762 C CA . PHE A 1 100 ? -8.205 2.325 -4.705 1.00 86.00 100 PHE A CA 1
ATOM 763 C C . PHE A 1 100 ? -8.638 2.012 -3.277 1.00 86.00 100 PHE A C 1
ATOM 765 O O . PHE A 1 100 ? -7.914 1.360 -2.523 1.00 86.00 100 PHE A O 1
ATOM 772 N N . LEU A 1 101 ? -9.808 2.514 -2.881 1.00 80.00 101 LEU A N 1
ATOM 773 C CA . LEU A 1 101 ? -10.344 2.351 -1.532 1.00 80.00 101 LEU A CA 1
ATOM 774 C C . LEU A 1 101 ? -11.443 1.292 -1.521 1.00 80.00 101 LEU A C 1
ATOM 776 O O . LEU A 1 101 ? -12.515 1.508 -2.086 1.00 80.00 101 LEU A O 1
ATOM 780 N N . HIS A 1 102 ? -11.209 0.207 -0.785 1.00 70.75 102 HIS A N 1
ATOM 781 C CA . HIS A 1 102 ? -12.174 -0.876 -0.623 1.00 70.75 102 HIS A CA 1
ATOM 782 C C . HIS A 1 102 ? -12.677 -0.932 0.818 1.00 70.75 102 HIS A C 1
ATOM 784 O O . HIS A 1 102 ? -11.914 -0.803 1.777 1.00 70.75 102 HIS A O 1
ATOM 790 N N . GLN A 1 103 ? -13.993 -1.075 0.983 1.00 63.66 103 GLN A N 1
ATOM 791 C CA . GLN A 1 103 ? -14.599 -1.281 2.298 1.00 63.66 103 GLN A CA 1
ATOM 792 C C . GLN A 1 103 ? -14.746 -2.780 2.551 1.00 63.66 103 GLN A C 1
ATOM 794 O O . GLN A 1 103 ? -15.446 -3.451 1.794 1.00 63.66 103 GLN A O 1
ATOM 799 N N . PHE A 1 104 ? -14.134 -3.270 3.632 1.00 57.78 104 PHE A N 1
ATOM 800 C CA . PHE A 1 104 ? -14.252 -4.650 4.106 1.00 57.78 104 PHE A CA 1
ATOM 801 C C . PHE A 1 104 ? -14.867 -4.704 5.516 1.00 57.78 104 PHE A C 1
ATOM 803 O O . PHE A 1 104 ? -14.611 -3.783 6.334 1.00 57.78 104 PHE A O 1
#

Foldseek 3Di:
DAAWEKEKEAAADPVVCVVCVCVVCVVPLPPPSHAKYKYKYQHLPDPDRLKIWIWIAGPVVRDTDIDIADDPRSVVSCVVCVVQVNCPNVDSPDDGGDMGIGTD

Solvent-accessible surface area (backbone atoms only — not comparable to full-atom values): 5843 Å² total; per-residue (Å²): 132,85,72,27,49,41,46,30,20,20,18,27,53,64,77,54,35,74,71,39,47,62,69,71,48,52,83,49,68,82,37,88,55,45,44,35,39,40,37,41,29,33,29,85,84,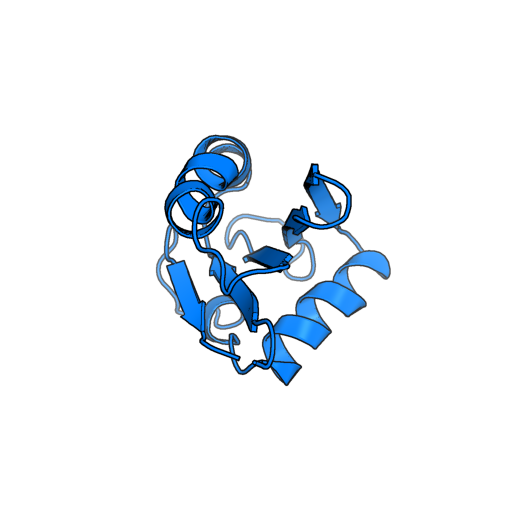50,92,52,84,69,37,34,36,39,36,40,37,34,58,90,77,70,42,77,49,75,50,74,30,51,74,77,63,20,52,59,63,56,47,49,27,59,76,63,70,34,45,65,46,77,45,90,84,56,65,72,67,39,79,42,85,37,90,96

Radius of gyration: 12.96 Å; Cα contacts (8 Å, |Δi|>4): 204; chains: 1; bounding box: 33×26×37 Å

Secondary structure (DSSP, 8-state):
---EEEEEEE---HHHHHHHHHHHHHHHHT-TTEEEEEEEE--TTSSSTT-EEEEEEETTTTEEEEEEE-GGGGHHHHHHHHHTT--GGG-TTSPTT-EEEEE-